Protein AF-A0A8J4H1N3-F1 (afdb_monomer_lite)

Foldseek 3Di:
DDDPPCVLVVVLVVQLVVQLVVQLVCCCVPPVDDSVVSNVVSNVRSVVRSVVVNVVVVVPDPD

pLDDT: mean 80.72, std 10.92, range [46.25, 91.0]

Organism: NCBI:txid1572762

Structure (mmCIF, N/CA/C/O backbone):
data_AF-A0A8J4H1N3-F1
#
_entry.id   AF-A0A8J4H1N3-F1
#
loop_
_atom_site.group_PDB
_atom_site.id
_atom_site.type_symbol
_atom_site.label_atom_id
_atom_site.label_alt_id
_atom_site.label_comp_id
_atom_site.label_asym_id
_atom_site.label_entity_id
_atom_site.label_seq_id
_atom_site.pdbx_PDB_ins_code
_atom_site.Cartn_x
_atom_site.Cartn_y
_atom_site.Cartn_z
_atom_site.occupancy
_atom_site.B_iso_or_equiv
_atom_site.auth_seq_id
_atom_site.auth_comp_id
_atom_site.auth_asym_id
_atom_site.auth_atom_id
_atom_site.pdbx_PDB_model_num
ATOM 1 N N . MET A 1 1 ? -18.630 -2.279 26.950 1.00 47.31 1 MET A N 1
ATOM 2 C CA . MET A 1 1 ? -17.404 -2.730 26.251 1.00 47.31 1 MET A CA 1
ATOM 3 C C . MET A 1 1 ? -17.263 -1.940 24.953 1.00 47.31 1 MET A C 1
ATOM 5 O O . MET A 1 1 ? -18.199 -1.917 24.164 1.00 47.31 1 MET A O 1
ATOM 9 N N . ARG A 1 2 ? -16.168 -1.181 24.800 1.00 51.69 2 ARG A N 1
ATOM 10 C CA . ARG A 1 2 ? -15.908 -0.266 23.669 1.00 51.69 2 ARG A CA 1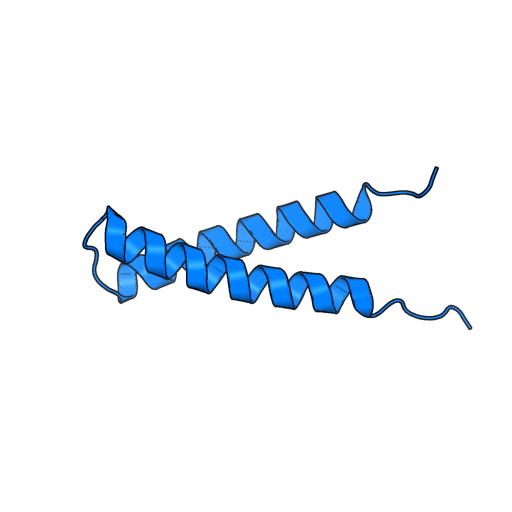
ATOM 11 C C . ARG A 1 2 ? -16.005 -1.024 22.337 1.00 51.69 2 ARG A C 1
ATOM 13 O O . ARG A 1 2 ? -15.254 -1.968 22.131 1.00 51.69 2 ARG A O 1
ATOM 20 N N . ARG A 1 3 ? -16.902 -0.601 21.438 1.00 62.44 3 ARG A N 1
ATOM 21 C CA . ARG A 1 3 ? -16.999 -1.122 20.064 1.00 62.44 3 ARG A CA 1
ATOM 22 C C . ARG A 1 3 ? -15.658 -0.904 19.356 1.00 62.44 3 ARG A C 1
ATOM 24 O O . ARG A 1 3 ? -15.312 0.231 19.031 1.00 62.44 3 ARG A O 1
ATOM 31 N N . TYR A 1 4 ? -14.889 -1.971 19.155 1.00 61.75 4 TYR A N 1
ATOM 32 C CA . TYR A 1 4 ? -13.677 -1.931 18.344 1.00 61.75 4 TYR A CA 1
ATOM 33 C C . TYR A 1 4 ? -14.075 -1.548 16.919 1.00 61.75 4 TYR A C 1
ATOM 35 O O . TYR A 1 4 ? -14.792 -2.283 16.244 1.00 61.75 4 TYR A O 1
ATOM 43 N N . ASN A 1 5 ? -13.661 -0.362 16.473 1.00 69.62 5 ASN A N 1
ATOM 44 C CA . ASN A 1 5 ? -14.013 0.133 15.150 1.00 69.62 5 ASN A CA 1
ATOM 45 C C . ASN A 1 5 ? -13.090 -0.512 14.101 1.00 69.62 5 ASN A C 1
ATOM 47 O O . ASN A 1 5 ? -12.114 0.098 13.655 1.00 69.62 5 ASN A O 1
ATOM 51 N N . LEU A 1 6 ? -13.395 -1.767 13.747 1.00 72.12 6 LEU A N 1
ATOM 52 C CA . LEU A 1 6 ? -12.675 -2.583 12.757 1.00 72.12 6 LEU A CA 1
ATOM 53 C C . LEU A 1 6 ? -12.609 -1.922 11.368 1.00 72.12 6 LEU A C 1
ATOM 55 O O . LEU A 1 6 ? -11.748 -2.262 10.563 1.00 72.12 6 LEU A O 1
ATOM 59 N N . ALA A 1 7 ? -13.442 -0.911 11.108 1.00 75.94 7 ALA A N 1
ATOM 60 C CA . ALA A 1 7 ? -13.398 -0.117 9.884 1.00 75.94 7 ALA A CA 1
ATOM 61 C C . ALA A 1 7 ? -12.017 0.515 9.611 1.00 75.94 7 ALA A C 1
ATOM 63 O O . ALA A 1 7 ? -11.606 0.603 8.459 1.00 75.94 7 ALA A O 1
ATOM 64 N N . ARG A 1 8 ? -11.270 0.929 10.649 1.00 75.69 8 ARG A N 1
ATOM 65 C CA . ARG A 1 8 ? -9.928 1.531 10.490 1.00 75.69 8 ARG A CA 1
ATOM 66 C C . ARG A 1 8 ? -8.876 0.532 9.975 1.00 75.69 8 ARG A C 1
ATOM 68 O O . ARG A 1 8 ? -8.243 0.842 8.967 1.00 75.69 8 ARG A O 1
ATOM 75 N N . PRO A 1 9 ? -8.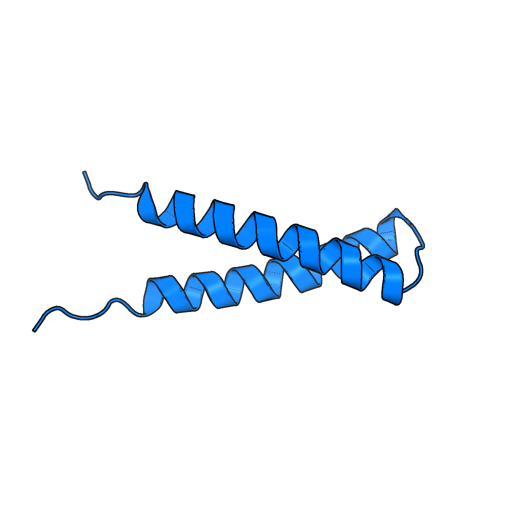673 -0.638 10.613 1.00 78.56 9 PRO A N 1
ATOM 76 C CA . PRO A 1 9 ? -7.732 -1.639 10.109 1.00 78.56 9 PRO A CA 1
ATOM 77 C C . PRO A 1 9 ? -8.134 -2.214 8.744 1.00 78.56 9 PRO A C 1
ATOM 79 O O . PRO A 1 9 ? -7.260 -2.439 7.912 1.00 78.56 9 PRO A O 1
ATOM 82 N N . ILE A 1 10 ? -9.432 -2.370 8.462 1.00 85.00 10 ILE A N 1
ATOM 83 C CA . ILE A 1 10 ? -9.902 -2.845 7.147 1.00 85.00 10 ILE A CA 1
ATOM 84 C C . ILE A 1 10 ? -9.570 -1.835 6.040 1.00 85.00 10 ILE A C 1
ATOM 86 O O . ILE A 1 10 ? -9.061 -2.216 4.989 1.00 85.00 10 ILE A O 1
ATOM 90 N N . LEU A 1 11 ? -9.784 -0.538 6.281 1.00 83.06 11 LEU A N 1
ATOM 91 C CA . LEU A 1 11 ? -9.398 0.509 5.330 1.00 83.06 11 LEU A CA 1
ATOM 92 C C . LEU A 1 11 ? -7.888 0.539 5.068 1.00 83.06 11 LEU A C 1
ATOM 94 O O . LEU A 1 11 ? -7.476 0.809 3.945 1.00 83.06 11 LEU A O 1
ATOM 98 N N . LEU A 1 12 ? -7.060 0.258 6.075 1.00 84.94 12 LEU A N 1
ATOM 99 C CA . LEU A 1 12 ? -5.608 0.190 5.893 1.00 84.94 12 LEU A CA 1
ATOM 100 C C . LEU A 1 12 ? -5.198 -0.973 4.994 1.00 84.94 12 LEU A C 1
ATOM 102 O O . LEU A 1 12 ? -4.366 -0.776 4.115 1.00 84.94 12 LEU A O 1
ATOM 106 N N . LEU A 1 13 ? -5.813 -2.145 5.169 1.00 86.94 13 LEU A N 1
ATOM 107 C CA . LEU A 1 13 ? -5.600 -3.297 4.290 1.00 86.94 13 LEU A CA 1
ATOM 108 C C . LEU A 1 13 ? -6.043 -3.006 2.853 1.00 86.94 13 LEU A C 1
ATOM 110 O O . LEU A 1 13 ? -5.299 -3.291 1.916 1.00 86.94 13 LEU A O 1
ATOM 114 N N . ALA A 1 14 ? -7.209 -2.381 2.675 1.00 87.94 14 ALA A N 1
ATOM 115 C CA . ALA A 1 14 ? -7.702 -1.996 1.355 1.00 87.94 14 ALA A CA 1
ATOM 116 C C . ALA A 1 14 ? -6.749 -1.016 0.652 1.00 87.94 14 ALA A C 1
ATOM 118 O O . ALA A 1 14 ? -6.426 -1.192 -0.520 1.00 87.94 14 ALA A O 1
ATOM 119 N N . VAL A 1 15 ? -6.251 -0.010 1.378 1.00 86.94 15 VAL A N 1
ATOM 120 C CA . VAL A 1 15 ? -5.289 0.956 0.834 1.00 86.94 15 VAL A CA 1
ATOM 121 C C . VAL A 1 15 ? -3.943 0.299 0.533 1.00 86.94 15 VAL A C 1
ATOM 123 O O . VAL A 1 15 ? -3.357 0.603 -0.499 1.00 86.94 15 VAL A O 1
ATOM 126 N N . ALA A 1 16 ? -3.468 -0.619 1.378 1.00 86.69 16 ALA A N 1
ATOM 127 C CA . ALA A 1 16 ? -2.237 -1.365 1.124 1.00 86.69 16 ALA A CA 1
ATOM 128 C C . ALA A 1 16 ? -2.322 -2.139 -0.199 1.00 86.69 16 ALA A C 1
ATOM 130 O O . ALA A 1 16 ? -1.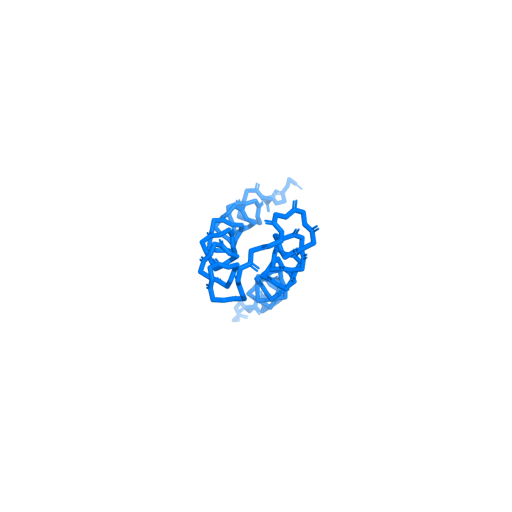480 -1.969 -1.079 1.00 86.69 16 ALA A O 1
ATOM 131 N N . PHE A 1 17 ? -3.387 -2.924 -0.368 1.00 88.75 17 PHE A N 1
ATOM 1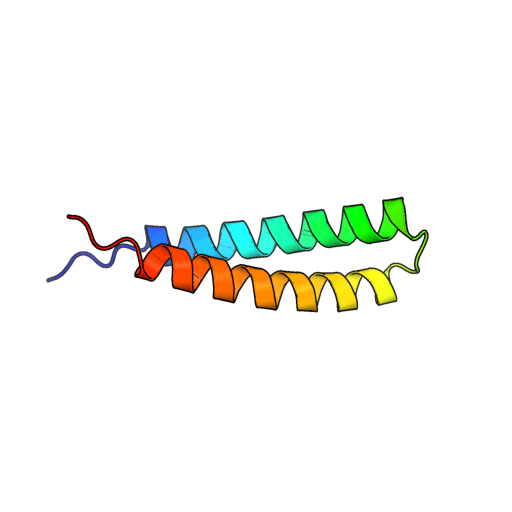32 C CA . PHE A 1 17 ? -3.603 -3.706 -1.582 1.00 88.75 17 PHE A CA 1
ATOM 133 C C . PHE A 1 17 ? -3.713 -2.813 -2.823 1.00 88.75 17 PHE A C 1
ATOM 135 O O . PHE A 1 17 ? -3.058 -3.062 -3.836 1.00 88.75 17 PHE A O 1
ATOM 142 N N . PHE A 1 18 ? -4.494 -1.735 -2.721 1.00 91.00 18 PHE A N 1
ATOM 143 C CA . PHE A 1 18 ? -4.701 -0.804 -3.823 1.00 91.00 18 PHE A CA 1
ATOM 144 C C . PHE A 1 18 ? -3.406 -0.103 -4.240 1.00 91.00 18 PHE A C 1
ATOM 146 O O . PHE A 1 18 ? -3.086 -0.065 -5.424 1.00 91.00 18 PHE A O 1
ATOM 153 N N . VAL A 1 19 ? -2.634 0.419 -3.280 1.00 88.81 19 VAL A N 1
ATOM 154 C CA . VAL A 1 19 ? -1.375 1.116 -3.573 1.00 88.81 19 VAL A CA 1
ATOM 155 C C . VAL A 1 19 ? -0.358 0.164 -4.185 1.00 88.81 19 VAL A C 1
ATOM 157 O O . VAL A 1 19 ? 0.273 0.538 -5.162 1.00 88.81 19 VAL A O 1
ATOM 160 N N . ASN A 1 20 ? -0.225 -1.065 -3.682 1.00 87.12 20 ASN A N 1
ATOM 161 C CA . ASN A 1 20 ? 0.721 -2.025 -4.252 1.00 87.12 20 ASN A CA 1
ATOM 162 C C . ASN A 1 20 ? 0.400 -2.347 -5.718 1.00 87.12 20 ASN A C 1
ATOM 164 O O . ASN A 1 20 ? 1.264 -2.249 -6.586 1.00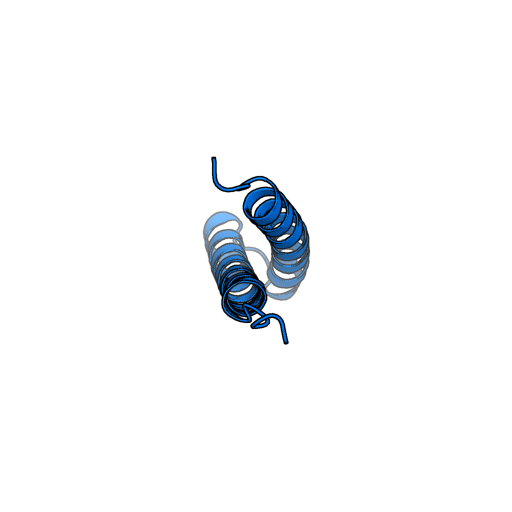 87.12 20 ASN A O 1
ATOM 168 N N . SER A 1 21 ? -0.864 -2.671 -6.002 1.00 86.75 21 SER A N 1
ATOM 169 C CA . SER A 1 21 ? -1.304 -3.001 -7.359 1.00 86.75 21 SER A CA 1
ATOM 170 C C . SER A 1 21 ? -1.156 -1.809 -8.311 1.00 86.75 21 SER A C 1
ATOM 172 O O . SER A 1 21 ? -0.631 -1.962 -9.414 1.00 86.75 21 SER A O 1
ATOM 174 N N . LEU A 1 22 ? -1.533 -0.608 -7.861 1.00 89.81 22 LEU A N 1
ATOM 175 C CA . LEU A 1 22 ? -1.401 0.620 -8.643 1.00 89.81 22 LEU A CA 1
ATOM 176 C C . LEU A 1 22 ? 0.069 0.972 -8.904 1.00 89.81 22 LEU A C 1
ATOM 178 O O . LEU A 1 22 ? 0.431 1.301 -10.030 1.00 89.81 22 LEU A O 1
ATOM 182 N N . SER A 1 23 ? 0.922 0.898 -7.879 1.00 85.38 23 SER A N 1
ATOM 183 C CA . SER A 1 23 ? 2.351 1.186 -7.999 1.00 85.38 23 SER A CA 1
ATOM 184 C C . SER A 1 23 ? 3.040 0.203 -8.933 1.00 85.38 23 SER A C 1
ATOM 186 O O . SER A 1 23 ? 3.793 0.642 -9.792 1.00 85.38 23 SER A O 1
ATOM 188 N N . MET A 1 24 ? 2.748 -1.094 -8.832 1.00 87.12 24 MET A N 1
ATOM 189 C CA . MET A 1 24 ? 3.296 -2.096 -9.747 1.00 87.12 24 MET A CA 1
ATOM 190 C C . MET A 1 24 ? 2.896 -1.804 -11.196 1.00 87.12 24 MET A C 1
ATOM 192 O O . MET A 1 24 ? 3.757 -1.776 -12.071 1.00 87.12 24 MET A O 1
ATOM 196 N N . PHE A 1 25 ? 1.613 -1.522 -11.444 1.00 87.75 25 PHE A N 1
ATOM 197 C CA . PHE A 1 25 ? 1.123 -1.197 -12.784 1.00 87.75 25 PHE A CA 1
ATOM 198 C C . PHE A 1 25 ? 1.787 0.065 -13.348 1.00 87.75 25 PHE A C 1
ATOM 200 O O . PHE A 1 25 ? 2.254 0.064 -14.483 1.00 87.75 25 PHE A O 1
ATOM 207 N N . LEU A 1 26 ? 1.884 1.123 -12.538 1.00 86.44 26 LEU A N 1
ATOM 208 C CA . LEU A 1 26 ? 2.537 2.373 -12.924 1.00 86.44 26 LEU A CA 1
ATOM 209 C C . LEU A 1 26 ? 4.027 2.174 -13.214 1.00 86.44 26 LEU A C 1
ATOM 211 O O . LEU A 1 26 ? 4.505 2.673 -14.224 1.00 86.44 26 LEU A O 1
ATOM 215 N N . ILE A 1 27 ? 4.760 1.448 -12.367 1.00 86.50 27 ILE A N 1
ATOM 216 C CA . ILE A 1 27 ? 6.203 1.229 -12.550 1.00 86.50 27 ILE A CA 1
ATOM 217 C C . ILE A 1 27 ? 6.469 0.433 -13.827 1.00 86.50 27 ILE A C 1
ATOM 219 O O . ILE A 1 27 ? 7.335 0.818 -14.606 1.00 86.50 27 ILE A O 1
ATOM 223 N N . VAL A 1 28 ? 5.700 -0.629 -14.076 1.00 85.44 28 VAL A N 1
ATOM 224 C CA . VAL A 1 28 ? 5.833 -1.419 -15.307 1.00 85.44 28 VAL A CA 1
ATOM 225 C C . VAL A 1 28 ? 5.515 -0.563 -16.536 1.00 85.44 28 VAL A C 1
ATOM 227 O O . VAL A 1 28 ? 6.279 -0.577 -17.493 1.00 85.44 28 VAL A O 1
ATOM 230 N N . LEU A 1 29 ? 4.443 0.234 -16.493 1.00 86.38 29 LEU A N 1
ATOM 231 C CA . LEU A 1 29 ? 4.024 1.061 -17.626 1.00 86.38 29 LEU A CA 1
ATOM 232 C C . LEU A 1 29 ? 4.986 2.226 -17.925 1.00 86.38 29 LEU A C 1
ATOM 234 O O . LEU A 1 29 ? 5.186 2.570 -19.084 1.00 86.38 29 LEU A O 1
ATOM 238 N N . LEU A 1 30 ? 5.541 2.866 -16.892 1.00 85.06 30 LEU A N 1
ATOM 239 C CA . LEU A 1 30 ? 6.347 4.089 -17.028 1.00 85.06 30 LEU A CA 1
ATOM 240 C C . LEU A 1 30 ? 7.837 3.820 -17.233 1.00 85.06 30 LEU A C 1
ATOM 242 O O . LEU A 1 30 ? 8.519 4.648 -17.831 1.00 85.06 30 LEU A O 1
ATOM 246 N N . PHE A 1 31 ? 8.350 2.711 -16.702 1.00 83.44 31 PHE A N 1
ATOM 247 C CA . PHE A 1 31 ? 9.787 2.445 -16.662 1.00 83.44 31 PHE A CA 1
ATOM 248 C C . PHE A 1 31 ? 10.199 1.186 -17.442 1.00 83.44 31 PHE A C 1
ATOM 250 O O . PHE A 1 31 ? 11.389 0.884 -17.460 1.00 83.44 31 PHE A O 1
ATOM 257 N N . ASP A 1 32 ? 9.252 0.463 -18.063 1.00 81.12 32 ASP A N 1
ATOM 258 C CA . ASP A 1 32 ? 9.483 -0.776 -18.837 1.00 81.12 32 ASP A CA 1
ATOM 259 C C . ASP A 1 32 ? 10.401 -1.777 -18.103 1.00 81.12 32 ASP A C 1
ATOM 261 O O . ASP A 1 32 ? 11.283 -2.426 -18.661 1.00 81.12 32 ASP A O 1
ATOM 265 N N . THR A 1 33 ? 10.255 -1.834 -16.776 1.00 80.06 33 THR A N 1
ATOM 266 C CA . THR A 1 33 ? 11.142 -2.624 -15.915 1.00 80.06 33 THR A CA 1
ATOM 267 C C . THR A 1 33 ? 10.665 -4.059 -15.818 1.00 80.06 33 THR A C 1
ATOM 269 O O . THR A 1 33 ? 9.467 -4.336 -15.911 1.00 80.06 33 THR A O 1
ATOM 272 N N . SER A 1 34 ? 11.587 -4.961 -15.484 1.00 84.12 34 SER A N 1
ATOM 273 C CA . SER A 1 34 ? 11.226 -6.338 -15.165 1.00 84.12 34 SER A CA 1
ATOM 274 C C . SER A 1 34 ? 10.223 -6.415 -14.003 1.00 84.12 34 SER A C 1
ATOM 276 O O . SER A 1 34 ? 10.255 -5.623 -13.053 1.00 84.12 34 SER A O 1
ATOM 278 N N . GLN A 1 35 ? 9.333 -7.406 -14.071 1.00 81.25 35 GLN A N 1
ATOM 279 C CA . GLN A 1 35 ? 8.242 -7.593 -13.114 1.00 81.25 35 GLN A CA 1
ATOM 280 C C . GLN A 1 35 ? 8.749 -7.811 -11.676 1.00 81.25 35 GLN A C 1
ATOM 282 O O . GLN A 1 35 ? 8.110 -7.372 -10.718 1.00 81.25 35 GLN A O 1
ATOM 287 N N . GLU A 1 36 ? 9.929 -8.417 -11.521 1.00 83.50 36 GLU A N 1
ATOM 288 C CA . GLU A 1 36 ? 10.587 -8.605 -10.224 1.00 83.50 36 GLU A CA 1
ATOM 289 C C . GLU A 1 36 ? 11.052 -7.279 -9.616 1.00 83.50 36 GLU A C 1
ATOM 291 O O . GLU A 1 36 ? 10.810 -7.007 -8.436 1.00 83.50 36 GLU A O 1
ATOM 296 N N . THR A 1 37 ? 11.678 -6.414 -10.420 1.00 84.81 37 THR A N 1
ATOM 297 C CA . THR A 1 37 ? 12.144 -5.104 -9.949 1.00 84.81 37 THR A CA 1
ATOM 298 C C . THR A 1 37 ? 10.961 -4.212 -9.576 1.00 84.81 37 THR A C 1
ATOM 300 O O . THR A 1 37 ? 10.968 -3.590 -8.511 1.00 84.81 37 THR A O 1
ATOM 303 N N . ALA A 1 38 ? 9.910 -4.208 -10.401 1.00 82.94 38 ALA A N 1
ATOM 304 C CA . ALA A 1 38 ? 8.685 -3.458 -10.139 1.00 82.94 38 ALA A CA 1
ATOM 305 C C . ALA A 1 38 ? 7.986 -3.909 -8.849 1.00 82.94 38 ALA A C 1
ATOM 307 O O . ALA A 1 38 ? 7.548 -3.064 -8.071 1.00 82.94 38 ALA A O 1
ATOM 308 N N . SER A 1 39 ? 7.923 -5.221 -8.592 1.00 83.94 39 SER A N 1
ATOM 309 C CA . SER A 1 39 ? 7.329 -5.786 -7.373 1.00 83.94 39 SER A CA 1
ATOM 310 C C . SER A 1 39 ? 8.052 -5.311 -6.111 1.00 83.94 39 SER A C 1
ATOM 312 O O . SER A 1 39 ? 7.418 -4.844 -5.163 1.00 83.94 39 SER A O 1
ATOM 314 N N . ASN A 1 40 ? 9.387 -5.350 -6.111 1.00 88.75 40 ASN A N 1
ATOM 315 C CA . ASN A 1 40 ? 10.177 -4.910 -4.961 1.00 88.75 40 ASN A CA 1
ATOM 316 C C . ASN A 1 40 ? 9.983 -3.414 -4.682 1.00 88.75 40 ASN A C 1
ATOM 318 O O . ASN A 1 40 ? 9.765 -3.015 -3.538 1.00 88.75 40 ASN A O 1
ATOM 322 N N . ILE A 1 41 ? 10.000 -2.580 -5.724 1.00 87.50 41 ILE A N 1
ATOM 323 C CA . ILE A 1 41 ? 9.798 -1.132 -5.588 1.00 87.50 41 ILE A CA 1
ATOM 324 C C . ILE A 1 41 ? 8.364 -0.822 -5.130 1.00 87.50 41 ILE A C 1
ATOM 326 O O . ILE A 1 41 ? 8.170 -0.033 -4.202 1.00 87.50 41 ILE A O 1
ATOM 330 N N . ALA A 1 42 ? 7.356 -1.466 -5.726 1.00 85.38 42 ALA A N 1
ATOM 331 C CA . ALA A 1 42 ? 5.953 -1.308 -5.345 1.00 85.38 42 ALA A CA 1
ATOM 332 C C . ALA A 1 42 ? 5.709 -1.701 -3.880 1.00 85.38 42 ALA A C 1
ATOM 334 O O . ALA A 1 42 ? 4.986 -1.000 -3.170 1.00 85.38 42 ALA A O 1
ATOM 335 N N . PHE A 1 43 ? 6.384 -2.744 -3.391 1.00 86.44 43 PHE A N 1
ATOM 336 C CA . PHE A 1 43 ? 6.326 -3.148 -1.990 1.00 86.44 43 PHE A CA 1
ATOM 337 C C . PHE A 1 43 ? 6.852 -2.058 -1.043 1.00 86.44 43 PHE A C 1
ATOM 339 O O . PHE A 1 43 ? 6.188 -1.727 -0.056 1.00 86.44 43 PHE A O 1
ATOM 346 N N . PHE A 1 44 ? 7.999 -1.439 -1.351 1.00 89.75 44 PHE A N 1
ATOM 347 C CA . PHE A 1 44 ? 8.522 -0.322 -0.552 1.00 89.75 44 PHE A CA 1
ATOM 348 C C . PHE A 1 44 ? 7.576 0.885 -0.559 1.00 89.75 44 PHE A C 1
ATOM 350 O O . PHE A 1 44 ? 7.331 1.485 0.492 1.00 89.75 44 PHE A O 1
ATOM 357 N N . ILE A 1 45 ? 6.990 1.213 -1.714 1.00 88.62 45 ILE A N 1
ATOM 358 C CA . ILE A 1 45 ? 6.005 2.298 -1.835 1.00 88.62 45 ILE A CA 1
ATOM 359 C C . ILE A 1 45 ? 4.752 1.991 -1.006 1.00 88.62 45 ILE A C 1
ATOM 361 O O . ILE A 1 45 ? 4.285 2.859 -0.263 1.00 88.62 45 ILE A O 1
ATOM 365 N N . MET A 1 46 ? 4.236 0.760 -1.074 1.00 89.81 46 MET A N 1
ATOM 366 C CA . MET A 1 46 ? 3.097 0.307 -0.272 1.00 89.81 46 MET A CA 1
ATOM 367 C C . MET A 1 46 ? 3.378 0.477 1.224 1.00 89.81 46 MET A C 1
ATOM 369 O O . MET A 1 46 ? 2.540 1.018 1.949 1.00 89.81 46 MET A O 1
ATOM 373 N N . LEU A 1 47 ? 4.557 0.054 1.687 1.00 90.75 47 LEU A N 1
ATOM 374 C CA . LEU A 1 47 ? 4.945 0.125 3.096 1.00 90.75 47 LEU A CA 1
ATOM 375 C C . LEU A 1 47 ? 4.928 1.577 3.596 1.00 90.75 47 LEU A C 1
ATOM 377 O O . LEU A 1 47 ? 4.311 1.883 4.621 1.00 90.75 47 LEU A O 1
ATOM 381 N N . ILE A 1 48 ? 5.519 2.496 2.828 1.00 90.38 48 ILE A N 1
ATOM 382 C CA . ILE A 1 48 ? 5.511 3.932 3.140 1.00 90.38 48 ILE A CA 1
ATOM 383 C C . ILE A 1 48 ? 4.077 4.483 3.129 1.00 90.38 48 ILE A C 1
ATOM 385 O O . ILE A 1 48 ? 3.674 5.191 4.058 1.00 90.38 48 ILE A O 1
ATOM 389 N N . ALA A 1 49 ? 3.276 4.143 2.118 1.00 87.31 49 ALA A N 1
ATOM 390 C CA . ALA A 1 49 ? 1.906 4.628 1.981 1.00 87.31 49 ALA A CA 1
ATOM 391 C C . ALA A 1 49 ? 1.010 4.197 3.151 1.00 87.31 49 ALA A C 1
ATOM 393 O O . ALA A 1 49 ? 0.271 5.024 3.693 1.00 87.31 49 ALA A O 1
ATOM 394 N N . VAL A 1 50 ? 1.113 2.943 3.601 1.00 87.50 50 VAL A N 1
ATOM 395 C CA . VAL A 1 50 ? 0.366 2.432 4.762 1.00 87.50 50 VAL A CA 1
ATOM 396 C C . VAL A 1 50 ? 0.716 3.215 6.024 1.00 87.50 50 VAL A C 1
ATOM 398 O O . VAL A 1 50 ? -0.188 3.630 6.753 1.00 87.50 50 VAL A O 1
ATOM 401 N N . ILE A 1 51 ? 2.001 3.499 6.262 1.00 88.38 51 ILE A N 1
ATOM 402 C CA . ILE A 1 51 ? 2.441 4.303 7.415 1.00 88.38 51 ILE A CA 1
ATOM 403 C C . ILE A 1 51 ? 1.857 5.721 7.347 1.00 88.38 51 ILE A C 1
ATOM 405 O O . ILE A 1 51 ? 1.344 6.237 8.348 1.00 88.38 51 ILE A O 1
ATOM 409 N N . LEU A 1 52 ? 1.898 6.363 6.177 1.00 87.12 52 LEU A N 1
ATOM 410 C CA . LEU A 1 52 ? 1.347 7.708 5.983 1.00 87.12 52 LEU A CA 1
ATOM 411 C C . LEU A 1 52 ? -0.169 7.743 6.211 1.00 87.12 52 LEU A C 1
ATOM 413 O O . LEU A 1 52 ? -0.677 8.634 6.899 1.00 87.12 52 LEU A O 1
ATOM 417 N N . VAL A 1 53 ? -0.894 6.758 5.681 1.00 84.50 53 VAL A N 1
ATOM 418 C CA . VAL A 1 53 ? -2.353 6.640 5.807 1.00 84.50 53 VAL A CA 1
ATOM 419 C C . VAL A 1 53 ? -2.747 6.341 7.249 1.00 84.50 53 VAL A C 1
ATOM 421 O O . VAL A 1 53 ? -3.666 6.976 7.769 1.00 84.50 53 VAL A O 1
ATOM 424 N N . TYR A 1 54 ? -2.008 5.471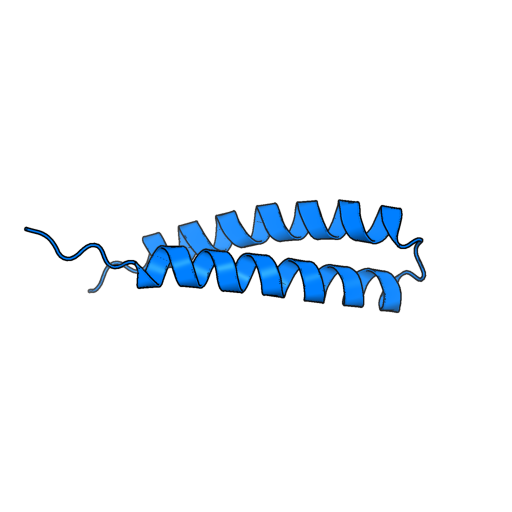 7.938 1.00 83.38 54 TYR A N 1
ATOM 425 C CA . TYR A 1 54 ? -2.191 5.200 9.363 1.00 83.38 54 TYR A CA 1
ATOM 426 C C . TYR A 1 54 ? -2.020 6.468 10.203 1.00 83.38 54 TYR A C 1
ATOM 428 O O . TYR A 1 54 ? -2.904 6.827 10.989 1.00 83.38 54 TYR A O 1
ATOM 436 N N . ARG A 1 55 ? -0.933 7.224 9.977 1.00 84.50 55 ARG A N 1
ATOM 437 C CA . ARG A 1 55 ? -0.713 8.515 10.652 1.00 84.50 55 ARG A CA 1
ATOM 438 C C . ARG A 1 55 ? -1.830 9.512 10.339 1.00 84.50 55 ARG A C 1
ATOM 440 O O . ARG A 1 55 ? -2.307 10.189 11.250 1.00 84.50 55 ARG A O 1
ATOM 447 N N . LYS A 1 56 ? -2.291 9.593 9.086 1.00 80.19 56 LYS A N 1
ATOM 448 C CA . LYS A 1 56 ? -3.405 10.467 8.670 1.00 80.19 56 LYS A CA 1
ATOM 449 C C . LYS A 1 56 ? -4.716 10.091 9.365 1.00 80.19 56 LYS A C 1
ATOM 451 O O . LYS A 1 56 ? -5.429 10.976 9.836 1.00 80.19 56 LYS A O 1
ATOM 456 N N . MET A 1 57 ? -5.018 8.798 9.477 1.00 75.75 57 MET A N 1
ATOM 457 C CA . MET A 1 57 ? -6.202 8.292 10.179 1.00 75.75 57 MET A CA 1
ATOM 458 C C . MET A 1 57 ? -6.161 8.574 11.683 1.00 75.75 57 MET A C 1
ATOM 460 O O . MET A 1 57 ? -7.190 8.916 12.262 1.00 75.75 57 MET A O 1
ATOM 464 N N . MET A 1 58 ? -4.988 8.480 12.315 1.00 74.56 58 MET A N 1
ATOM 465 C CA . MET A 1 58 ? -4.820 8.810 13.735 1.00 74.56 58 MET A CA 1
ATOM 466 C C . MET A 1 58 ? -4.897 10.312 14.027 1.00 74.56 58 MET A C 1
ATOM 468 O O . MET A 1 58 ? -5.379 10.700 15.089 1.00 74.56 58 MET A O 1
ATOM 472 N N . ARG A 1 59 ? -4.462 11.167 13.092 1.00 68.62 59 ARG A N 1
ATOM 473 C CA . ARG A 1 59 ? -4.518 12.633 13.243 1.00 68.62 59 ARG A CA 1
ATOM 474 C C . ARG A 1 59 ? -5.921 13.222 13.087 1.00 68.62 59 ARG A C 1
ATOM 476 O O . ARG A 1 59 ? -6.152 14.334 13.551 1.00 68.62 59 ARG A O 1
ATOM 483 N N . ARG A 1 60 ? -6.876 12.484 12.510 1.00 61.31 60 ARG A N 1
ATOM 484 C CA . ARG A 1 60 ? -8.304 12.838 12.546 1.00 61.31 60 ARG A CA 1
ATOM 485 C C . ARG A 1 60 ? -8.882 12.520 13.931 1.00 61.31 60 ARG A C 1
ATOM 487 O O . ARG A 1 60 ? -9.608 11.543 14.110 1.00 61.31 60 ARG A O 1
ATOM 494 N N . LYS A 1 61 ? -8.532 13.337 14.927 1.00 59.75 61 LYS A N 1
ATOM 495 C CA . LYS A 1 61 ? -9.361 13.475 16.130 1.00 59.75 61 LYS A CA 1
ATOM 496 C C . LYS A 1 61 ? -10.647 14.203 15.711 1.00 59.75 61 LYS A C 1
ATOM 498 O O . LYS A 1 61 ? -10.526 15.208 15.010 1.00 59.75 61 LYS A O 1
ATOM 503 N N . PRO A 1 62 ? -11.844 13.710 16.072 1.00 54.91 62 PRO A N 1
ATOM 504 C CA . PRO A 1 62 ? -13.047 14.521 15.946 1.00 54.91 62 PRO A CA 1
ATOM 505 C C . PRO A 1 62 ? -12.830 15.789 16.784 1.00 54.91 62 PRO A C 1
ATOM 507 O O . PRO A 1 62 ? -12.464 15.687 17.957 1.00 54.91 62 PRO A O 1
ATOM 510 N N . LYS A 1 63 ? -12.931 16.955 16.142 1.00 46.25 63 LYS A N 1
ATOM 511 C CA . LYS A 1 63 ? -13.303 18.182 16.847 1.00 46.25 63 LYS A CA 1
ATOM 512 C C . LYS A 1 63 ? -14.789 18.092 17.156 1.00 46.25 63 LYS A C 1
ATOM 514 O O . LYS A 1 63 ? -15.504 17.537 16.291 1.00 46.25 63 LYS A O 1
#

Radius of gyration: 14.96 Å; chains: 1; bounding box: 30×27×45 Å

Secondary structure (DSSP, 8-state):
-----THHHHHHHHHHHHHHHHHHHHHHHHH---HHHHHHHHHHHHHHHHHHHHHHHHH----

Sequence (63 aa):
MRRYNLARPILLLAVAFFVNSLSMFLIVLLFDTSQETASNIAFFIMLIAVILVYRKMMRRKPK